Protein AF-A0A4Q9LBV0-F1 (afdb_monomer)

Structure (mmCIF, N/CA/C/O backbone):
data_AF-A0A4Q9LBV0-F1
#
_entry.id   AF-A0A4Q9LBV0-F1
#
loop_
_atom_site.group_PDB
_atom_site.id
_atom_site.type_symbol
_atom_site.label_atom_id
_atom_site.label_alt_id
_atom_site.label_comp_id
_atom_site.label_asym_id
_atom_site.label_entity_id
_atom_site.label_seq_id
_atom_site.pdbx_PDB_ins_code
_atom_site.Cartn_x
_atom_site.Cartn_y
_atom_site.Cartn_z
_atom_site.occupancy
_atom_site.B_iso_or_equiv
_atom_site.auth_seq_id
_atom_site.auth_comp_id
_atom_site.auth_asym_id
_atom_site.auth_atom_id
_atom_site.pdbx_PDB_model_num
ATOM 1 N N . MET A 1 1 ? 23.386 -6.071 -17.283 1.00 61.50 1 MET A N 1
ATOM 2 C CA . MET A 1 1 ? 22.450 -6.163 -16.143 1.00 61.50 1 MET A CA 1
ATOM 3 C C . MET A 1 1 ? 22.284 -7.629 -15.806 1.00 61.50 1 MET A C 1
ATOM 5 O O . MET A 1 1 ? 22.097 -8.399 -16.739 1.00 61.50 1 MET A O 1
ATOM 9 N N . GLU A 1 2 ? 22.353 -8.012 -14.534 1.00 64.06 2 GLU A N 1
ATOM 10 C CA . GLU A 1 2 ? 21.893 -9.342 -14.109 1.00 64.06 2 GLU A CA 1
ATOM 11 C C . GLU A 1 2 ? 20.394 -9.467 -14.419 1.00 64.06 2 GLU A C 1
ATOM 13 O O . GLU A 1 2 ? 19.628 -8.542 -14.127 1.00 64.06 2 GLU A O 1
ATOM 18 N N . LYS A 1 3 ? 19.968 -10.567 -15.051 1.00 73.44 3 LYS A N 1
ATOM 19 C CA . LYS A 1 3 ? 18.541 -10.830 -15.259 1.00 73.44 3 LYS A CA 1
ATOM 20 C C . LYS A 1 3 ? 17.992 -11.458 -13.983 1.00 73.44 3 LYS A C 1
ATOM 22 O O . LYS A 1 3 ? 18.541 -12.428 -13.483 1.00 73.44 3 LYS A O 1
ATOM 27 N N . ILE A 1 4 ? 16.877 -10.932 -13.486 1.00 73.75 4 ILE A N 1
ATOM 28 C CA . ILE A 1 4 ? 16.191 -11.452 -12.288 1.00 73.75 4 ILE A CA 1
ATOM 29 C C . ILE A 1 4 ? 15.820 -12.932 -12.432 1.00 73.75 4 ILE A C 1
ATOM 31 O O . ILE A 1 4 ? 15.820 -13.657 -11.447 1.00 73.75 4 ILE A O 1
ATOM 35 N N . ASN A 1 5 ? 15.554 -13.387 -13.657 1.00 71.19 5 ASN A N 1
ATOM 36 C CA . ASN A 1 5 ? 15.220 -14.783 -13.941 1.00 71.19 5 ASN A CA 1
ATOM 37 C C . ASN A 1 5 ? 16.404 -15.745 -13.764 1.00 71.19 5 ASN A C 1
ATOM 39 O O . ASN A 1 5 ? 16.176 -16.945 -13.669 1.00 71.19 5 ASN A O 1
ATOM 43 N N . ASP A 1 6 ? 17.633 -15.227 -13.709 1.00 80.81 6 ASP A N 1
ATOM 44 C CA . ASP A 1 6 ? 18.848 -16.023 -13.519 1.00 80.81 6 ASP A CA 1
ATOM 45 C C . ASP A 1 6 ? 19.240 -16.099 -12.023 1.00 80.81 6 ASP A C 1
ATOM 47 O O . ASP A 1 6 ? 20.262 -16.689 -11.681 1.00 80.81 6 ASP A O 1
ATOM 51 N N . MET A 1 7 ? 18.451 -15.486 -11.125 1.00 84.12 7 MET A N 1
ATOM 52 C CA . MET A 1 7 ? 18.679 -15.487 -9.677 1.00 84.12 7 MET A CA 1
ATOM 53 C C . MET A 1 7 ? 17.863 -16.585 -8.990 1.00 84.12 7 MET A C 1
ATOM 55 O O . MET A 1 7 ? 16.657 -16.714 -9.208 1.00 84.12 7 MET A O 1
ATOM 59 N N . GLU A 1 8 ? 18.510 -17.338 -8.104 1.00 86.00 8 GLU A N 1
ATOM 60 C CA . GLU A 1 8 ? 17.828 -18.263 -7.202 1.00 86.00 8 GLU A CA 1
ATOM 61 C C . GLU A 1 8 ? 17.251 -17.498 -6.007 1.00 86.00 8 GLU A C 1
ATOM 63 O O . GLU A 1 8 ? 17.938 -16.702 -5.366 1.00 86.00 8 GLU A O 1
ATOM 68 N N . PHE A 1 9 ? 15.977 -17.743 -5.707 1.00 89.38 9 PHE A N 1
ATOM 69 C CA . PHE A 1 9 ? 15.275 -17.134 -4.581 1.00 89.38 9 PHE A CA 1
ATOM 70 C C . PHE A 1 9 ? 14.686 -18.221 -3.697 1.00 89.38 9 PHE A C 1
ATOM 72 O O . PHE A 1 9 ? 14.060 -19.158 -4.192 1.00 89.38 9 PHE 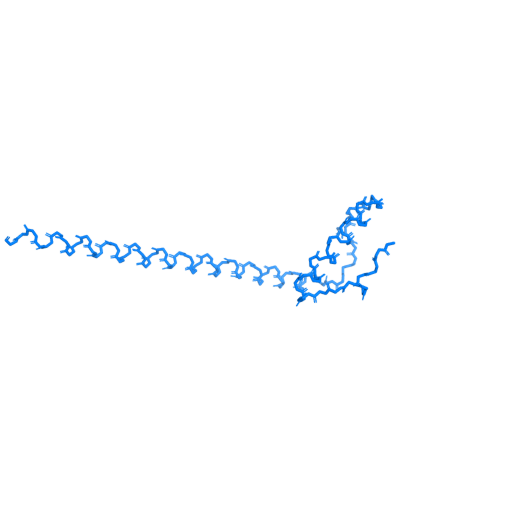A O 1
ATOM 79 N N . ASN A 1 10 ? 14.816 -18.059 -2.382 1.00 88.75 10 ASN A N 1
ATOM 80 C CA . ASN A 1 10 ? 14.279 -19.025 -1.428 1.00 88.75 10 ASN A CA 1
ATOM 81 C C . ASN A 1 10 ? 12.772 -18.840 -1.210 1.00 88.75 10 ASN A C 1
ATOM 83 O O . ASN A 1 10 ? 12.086 -19.762 -0.773 1.00 88.75 10 ASN A O 1
ATOM 87 N N . ASN A 1 11 ? 12.251 -17.634 -1.462 1.00 92.38 11 ASN A N 1
ATOM 88 C CA . ASN A 1 11 ? 10.830 -17.316 -1.353 1.00 92.38 11 ASN A CA 1
ATOM 89 C C . ASN A 1 11 ? 10.438 -16.076 -2.179 1.00 92.38 11 ASN A C 1
ATOM 91 O O . ASN A 1 11 ? 11.280 -15.300 -2.638 1.00 92.38 11 ASN A O 1
ATOM 95 N N . ASP A 1 12 ? 9.127 -15.871 -2.323 1.00 91.50 12 ASP A N 1
ATOM 96 C CA . ASP A 1 12 ? 8.565 -14.752 -3.084 1.00 91.50 12 ASP A CA 1
ATOM 97 C C . ASP A 1 12 ? 8.907 -13.377 -2.490 1.00 91.50 12 ASP A C 1
ATOM 99 O O . ASP A 1 12 ? 9.051 -12.416 -3.242 1.00 91.50 12 ASP A O 1
ATOM 103 N N . LEU A 1 13 ? 9.085 -13.276 -1.167 1.00 93.56 13 LEU A N 1
ATOM 104 C CA . LEU A 1 13 ? 9.456 -12.024 -0.498 1.00 93.56 13 LEU A CA 1
ATOM 105 C C . LEU A 1 13 ? 10.890 -11.604 -0.855 1.00 93.56 13 LEU A C 1
ATOM 107 O O . LEU A 1 13 ? 11.151 -10.430 -1.107 1.00 93.56 13 LEU A O 1
ATOM 111 N N . GLU A 1 14 ? 11.820 -12.555 -0.905 1.00 90.88 14 GLU A N 1
ATOM 112 C CA . GLU A 1 14 ? 13.202 -12.334 -1.328 1.00 90.88 14 GLU A CA 1
ATOM 113 C C . GLU A 1 14 ? 13.250 -11.885 -2.792 1.00 90.88 14 GLU A C 1
ATOM 115 O O . GLU A 1 14 ? 13.890 -10.878 -3.111 1.00 90.88 14 GLU A O 1
ATOM 120 N N . ARG A 1 15 ? 12.474 -12.553 -3.656 1.00 91.31 15 ARG A N 1
ATOM 121 C CA . ARG A 1 15 ? 12.312 -12.163 -5.062 1.00 91.31 15 ARG A CA 1
ATOM 122 C C . ARG A 1 15 ? 11.740 -10.753 -5.203 1.00 91.31 15 ARG A C 1
ATOM 124 O O . ARG A 1 15 ? 12.266 -9.954 -5.976 1.00 91.31 15 ARG A O 1
ATOM 131 N N . GLU A 1 16 ? 10.688 -10.420 -4.456 1.00 93.38 16 GLU A N 1
ATOM 132 C CA . GLU A 1 16 ? 10.055 -9.097 -4.497 1.00 93.38 16 GLU A CA 1
ATOM 133 C C . GLU A 1 16 ? 11.013 -7.995 -4.020 1.00 93.38 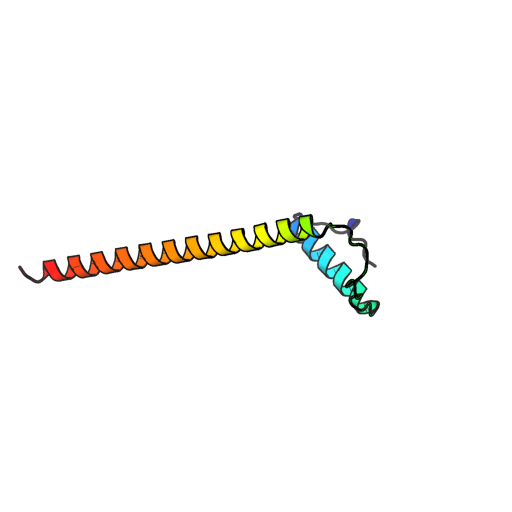16 GLU A C 1
ATOM 135 O O . GLU A 1 16 ? 11.126 -6.943 -4.656 1.00 93.38 16 GLU A O 1
ATOM 140 N N . ASN A 1 17 ? 11.741 -8.237 -2.930 1.00 92.06 17 ASN A N 1
ATOM 141 C CA . ASN A 1 17 ? 12.721 -7.289 -2.406 1.00 92.06 17 ASN A CA 1
ATOM 142 C C . ASN A 1 17 ? 13.855 -7.050 -3.405 1.00 92.06 17 ASN A C 1
ATOM 144 O O . ASN A 1 17 ? 14.212 -5.896 -3.658 1.00 92.06 17 ASN A O 1
ATOM 148 N N . LYS A 1 18 ? 14.375 -8.116 -4.027 1.00 90.62 18 LYS A N 1
ATOM 149 C CA . LYS A 1 18 ? 15.436 -7.991 -5.028 1.00 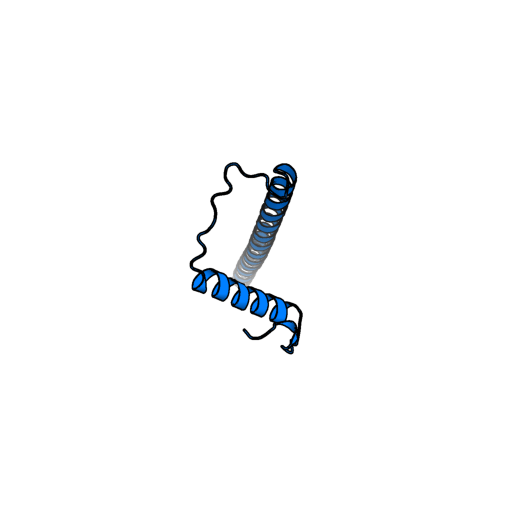90.62 18 LYS A CA 1
ATOM 150 C C . LYS A 1 18 ? 14.957 -7.270 -6.284 1.00 90.62 18 LYS A C 1
ATOM 152 O O . LYS A 1 18 ? 15.658 -6.400 -6.801 1.00 90.62 18 LYS A O 1
ATOM 157 N N . PHE A 1 19 ? 13.736 -7.560 -6.729 1.00 91.12 19 PHE A N 1
ATOM 158 C CA . PHE A 1 19 ? 13.103 -6.847 -7.834 1.00 91.12 19 PHE A CA 1
ATOM 159 C C . PHE A 1 19 ? 12.992 -5.343 -7.543 1.00 91.12 19 PHE A C 1
ATOM 161 O O . PHE A 1 19 ? 13.421 -4.525 -8.359 1.00 91.12 19 PHE A O 1
ATOM 168 N N . LYS A 1 20 ? 12.500 -4.961 -6.355 1.00 91.56 20 LYS A N 1
ATOM 169 C CA . LYS A 1 20 ? 12.409 -3.551 -5.931 1.00 91.56 20 LYS A CA 1
ATOM 170 C C . LYS A 1 20 ? 13.774 -2.864 -5.899 1.00 91.56 20 LYS A C 1
ATOM 172 O O . LYS A 1 20 ? 13.887 -1.720 -6.340 1.00 91.56 20 LYS A O 1
ATOM 177 N N . GLU A 1 21 ? 14.804 -3.548 -5.404 1.00 91.25 21 GLU A N 1
ATOM 178 C CA . GLU A 1 21 ? 16.175 -3.031 -5.364 1.00 91.25 21 GLU A CA 1
ATOM 179 C C . GLU A 1 21 ? 16.700 -2.735 -6.776 1.00 91.25 21 GLU A C 1
ATOM 181 O O . GLU A 1 21 ? 17.167 -1.626 -7.050 1.00 91.25 21 GLU A O 1
ATOM 186 N N . ILE A 1 22 ? 16.567 -3.703 -7.688 1.00 89.50 22 ILE A N 1
ATOM 187 C CA . ILE A 1 22 ? 17.021 -3.578 -9.075 1.00 89.50 22 ILE A CA 1
ATOM 188 C C . ILE A 1 22 ? 16.281 -2.435 -9.771 1.00 89.50 22 ILE A C 1
ATOM 190 O O . ILE A 1 22 ? 16.934 -1.569 -10.352 1.00 89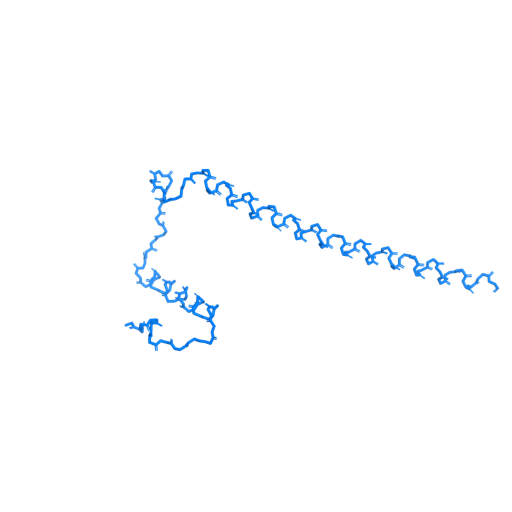.50 22 ILE A O 1
ATOM 194 N N . VAL A 1 23 ? 14.950 -2.371 -9.681 1.00 89.06 23 VAL A N 1
ATOM 195 C CA . VAL A 1 23 ? 14.156 -1.298 -10.307 1.00 89.06 23 VAL A CA 1
ATOM 196 C C . VAL A 1 23 ? 14.535 0.076 -9.746 1.00 89.06 23 VAL A C 1
ATOM 198 O O . VAL A 1 23 ? 14.765 1.010 -10.512 1.00 89.06 23 VAL A O 1
ATOM 201 N N . SER A 1 24 ? 14.677 0.200 -8.423 1.00 89.50 24 SER A N 1
ATOM 202 C CA . SER A 1 24 ? 15.072 1.455 -7.771 1.00 89.50 24 SER A CA 1
ATOM 203 C C . SER A 1 24 ? 16.461 1.924 -8.211 1.00 89.50 24 SER A C 1
ATOM 205 O O . SER A 1 24 ? 16.650 3.100 -8.530 1.00 89.50 24 SER A O 1
ATOM 207 N N . LYS A 1 25 ? 17.434 1.005 -8.300 1.00 89.12 25 LYS A N 1
ATOM 208 C CA . LYS A 1 25 ? 18.777 1.308 -8.810 1.00 89.12 25 LYS A CA 1
ATOM 209 C C . LYS A 1 25 ? 18.721 1.796 -10.257 1.00 89.12 25 LYS A C 1
ATOM 211 O O . LYS A 1 25 ? 19.370 2.791 -10.563 1.00 89.12 25 LYS A O 1
ATOM 216 N N . HIS A 1 26 ? 17.911 1.156 -11.103 1.00 88.19 26 HIS A N 1
ATOM 217 C CA . HIS A 1 26 ? 17.754 1.532 -12.509 1.00 88.19 26 HIS A CA 1
ATOM 218 C C . HIS A 1 26 ? 17.143 2.923 -12.692 1.00 88.19 26 HIS A C 1
ATOM 220 O O . HIS A 1 26 ? 17.691 3.729 -13.443 1.00 88.19 26 HIS A O 1
ATOM 226 N N . ILE A 1 27 ? 16.066 3.232 -11.963 1.00 89.00 27 ILE A N 1
ATOM 227 C CA . ILE A 1 27 ? 15.438 4.565 -11.954 1.00 89.00 27 ILE A CA 1
ATOM 228 C C . ILE A 1 27 ? 16.467 5.640 -11.584 1.00 89.00 27 ILE A C 1
ATOM 230 O O . ILE A 1 27 ? 16.564 6.656 -12.271 1.00 89.00 27 ILE A O 1
ATOM 234 N N . LYS A 1 28 ? 17.281 5.390 -10.546 1.00 87.62 28 LYS A N 1
ATOM 235 C CA . LYS A 1 28 ? 18.342 6.312 -10.109 1.00 87.62 28 LYS A CA 1
ATOM 236 C C . LYS A 1 28 ? 19.444 6.477 -11.150 1.00 87.62 28 LYS A C 1
ATOM 238 O O . LYS A 1 28 ? 19.820 7.602 -11.442 1.00 87.62 28 LYS A O 1
ATOM 243 N N . THR A 1 29 ? 19.957 5.388 -11.728 1.00 87.88 29 THR A N 1
ATOM 244 C CA . THR A 1 29 ? 21.000 5.477 -12.768 1.00 87.88 29 THR A CA 1
ATOM 245 C C . THR A 1 29 ? 20.532 6.219 -14.013 1.00 87.88 29 THR A C 1
ATOM 247 O O . THR A 1 29 ? 21.341 6.864 -14.667 1.00 87.88 29 THR A O 1
ATOM 250 N N . LEU A 1 30 ? 19.240 6.141 -14.335 1.00 89.00 30 LEU A N 1
ATOM 251 C CA . LEU A 1 30 ? 18.651 6.849 -15.468 1.00 89.00 30 LEU A CA 1
ATOM 252 C C . LEU A 1 30 ? 18.236 8.291 -15.128 1.00 89.00 30 LEU A C 1
ATOM 254 O O . LEU A 1 30 ? 17.749 8.982 -16.017 1.00 89.00 30 LEU A O 1
ATOM 258 N N . ASN A 1 31 ? 18.408 8.745 -13.876 1.00 84.25 31 ASN A N 1
ATOM 259 C CA . ASN A 1 31 ? 17.930 10.046 -13.391 1.00 84.25 31 ASN A CA 1
ATOM 260 C C . ASN A 1 31 ? 16.466 10.326 -13.779 1.00 84.25 31 ASN A C 1
ATOM 262 O O . ASN A 1 31 ? 16.091 11.450 -14.107 1.00 84.25 31 ASN A O 1
ATOM 266 N N . LEU A 1 32 ? 15.624 9.289 -13.753 1.00 83.06 32 LEU A N 1
ATOM 267 C CA . LEU A 1 32 ? 14.205 9.457 -14.039 1.00 83.06 32 LEU A CA 1
ATOM 268 C C . LEU A 1 32 ? 13.553 10.166 -12.853 1.00 83.06 32 LEU A C 1
ATOM 270 O O . LEU A 1 32 ? 13.458 9.613 -11.754 1.00 83.06 32 LEU A O 1
ATOM 274 N N . GLU A 1 33 ? 13.107 11.396 -13.078 1.00 79.62 33 GLU A N 1
ATOM 275 C CA . GLU A 1 33 ? 12.308 12.126 -12.104 1.00 79.62 33 GLU A CA 1
ATOM 276 C C . GLU A 1 33 ? 10.945 11.462 -11.923 1.00 79.62 33 GLU A C 1
ATOM 278 O O . GLU A 1 33 ? 10.440 10.780 -12.817 1.00 79.62 33 GLU A O 1
ATOM 283 N N . LYS A 1 34 ? 10.324 11.677 -10.759 1.00 75.00 34 LYS A N 1
ATOM 284 C CA . LYS A 1 34 ? 8.942 11.255 -10.542 1.00 75.00 34 LYS A CA 1
ATOM 285 C C . LYS A 1 34 ? 8.050 12.094 -11.468 1.00 75.00 34 LYS A C 1
ATOM 287 O O . LYS A 1 34 ? 7.932 13.296 -11.242 1.00 75.00 34 LYS A O 1
ATOM 292 N N . PRO A 1 35 ? 7.407 11.501 -12.483 1.00 72.94 35 PRO A N 1
ATOM 293 C CA . PRO A 1 35 ? 6.535 12.263 -13.368 1.00 72.94 35 PRO A CA 1
ATOM 294 C C . PRO A 1 35 ? 5.353 12.865 -12.596 1.00 72.94 35 PRO A C 1
ATOM 296 O O . PRO A 1 35 ? 4.772 12.222 -11.716 1.00 72.94 35 PRO A O 1
ATOM 299 N N . ASN A 1 36 ? 4.989 14.103 -12.943 1.00 79.12 36 ASN A N 1
ATOM 300 C CA . ASN A 1 36 ? 3.755 14.716 -12.466 1.00 79.12 36 ASN A CA 1
ATOM 301 C C . ASN A 1 36 ? 2.562 14.089 -13.213 1.00 79.12 36 ASN A C 1
ATOM 303 O O . ASN A 1 36 ? 2.497 14.115 -14.448 1.00 79.12 36 ASN A O 1
ATOM 307 N N . TYR A 1 37 ? 1.643 13.503 -12.448 1.00 73.31 37 TYR A N 1
ATOM 308 C CA . TYR A 1 37 ? 0.442 12.831 -12.944 1.00 73.31 37 TYR A CA 1
ATOM 309 C C . TYR A 1 37 ? -0.851 13.591 -12.628 1.00 73.31 37 TYR A C 1
ATOM 311 O O . TYR A 1 37 ? -1.918 13.047 -12.884 1.00 73.31 37 TYR A O 1
ATOM 319 N N . GLU A 1 38 ? -0.786 14.822 -12.102 1.00 71.12 38 GLU A N 1
ATOM 320 C CA . GLU A 1 38 ? -1.958 15.580 -11.618 1.00 71.12 38 GLU A CA 1
ATOM 321 C C . GLU A 1 38 ? -3.125 15.658 -12.613 1.00 71.12 38 GLU A C 1
ATOM 323 O O . GLU A 1 38 ? -4.265 15.783 -12.181 1.00 71.12 38 GLU A O 1
ATOM 328 N N . ASN A 1 39 ? -2.869 15.527 -13.920 1.00 66.50 39 ASN A N 1
ATOM 329 C CA . ASN A 1 39 ? -3.894 15.589 -14.967 1.00 66.50 39 ASN A CA 1
ATOM 330 C C . ASN A 1 39 ? -3.771 14.477 -16.026 1.00 66.50 39 ASN A C 1
ATOM 332 O O . ASN A 1 39 ? -4.187 14.665 -17.168 1.00 66.50 39 ASN A O 1
ATOM 336 N N . LYS A 1 40 ? -3.148 13.339 -15.693 1.00 73.00 40 LYS A N 1
ATOM 337 C CA . LYS A 1 40 ? -3.026 12.201 -16.619 1.00 73.00 40 LYS A CA 1
ATOM 338 C C . LYS A 1 40 ? -4.043 11.122 -16.275 1.00 73.00 40 LYS A C 1
ATOM 340 O O . LYS A 1 40 ? -4.335 10.893 -15.106 1.00 73.00 40 LYS A O 1
ATOM 345 N N . GLU A 1 41 ? -4.555 10.454 -17.303 1.00 76.75 41 GLU A N 1
ATOM 346 C CA . GLU A 1 41 ? -5.386 9.270 -17.123 1.00 76.75 41 GLU A CA 1
ATOM 347 C C . GLU A 1 41 ? -4.567 8.195 -16.400 1.00 76.75 41 GLU A C 1
ATOM 349 O O . GLU A 1 41 ? -3.463 7.831 -16.815 1.00 76.75 41 GLU A O 1
ATOM 354 N N . MET A 1 42 ? -5.082 7.767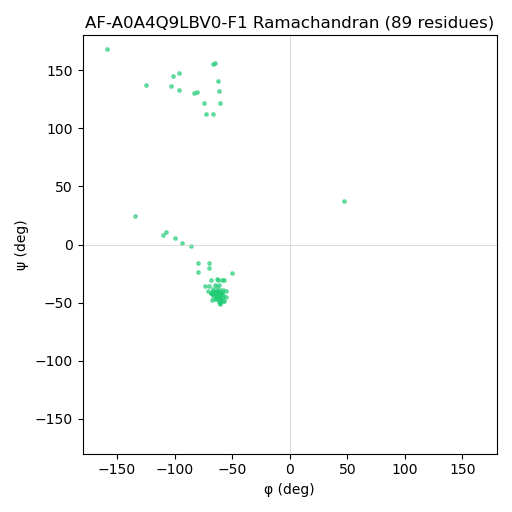 -15.253 1.00 80.25 42 MET A N 1
ATOM 355 C CA . MET A 1 42 ? -4.452 6.772 -14.397 1.00 80.25 42 MET A CA 1
ATOM 356 C C . MET A 1 42 ? -5.056 5.406 -14.709 1.00 80.25 42 MET A C 1
ATOM 358 O O . MET A 1 42 ? -6.241 5.301 -15.006 1.00 80.25 42 MET A O 1
ATOM 362 N N . PHE A 1 43 ? -4.257 4.346 -14.579 1.00 82.75 43 PHE A N 1
ATOM 363 C CA . PHE A 1 43 ? -4.743 2.970 -14.748 1.00 82.75 43 PHE A CA 1
ATOM 364 C C . PHE A 1 43 ? -5.866 2.600 -13.773 1.00 82.75 43 PHE A C 1
ATOM 366 O O . PHE A 1 43 ? -6.712 1.780 -14.108 1.00 82.75 43 PHE A O 1
ATOM 373 N N . TYR A 1 44 ? -5.857 3.195 -12.579 1.00 85.12 44 TYR A N 1
ATOM 374 C CA . TYR A 1 44 ? -6.915 3.035 -11.589 1.00 85.12 44 TYR A CA 1
ATOM 375 C C . TYR A 1 44 ? -7.802 4.267 -11.580 1.00 85.12 44 TYR A C 1
ATOM 377 O O . TYR A 1 44 ? -7.320 5.404 -11.556 1.00 85.12 44 TYR A O 1
ATOM 385 N N . THR A 1 45 ? -9.104 4.030 -11.527 1.00 88.75 45 THR A N 1
ATOM 386 C CA . THR A 1 45 ? -10.090 5.084 -11.330 1.00 88.75 45 THR A CA 1
ATOM 387 C C . THR A 1 45 ? -9.928 5.717 -9.949 1.00 88.75 45 THR A C 1
ATOM 389 O O . THR A 1 45 ? -9.430 5.108 -8.995 1.00 88.75 45 THR A O 1
ATOM 392 N N . LYS A 1 46 ? -10.400 6.960 -9.813 1.00 87.12 46 LYS A N 1
ATOM 393 C CA . LYS A 1 46 ? -10.429 7.651 -8.519 1.00 87.12 46 LYS A CA 1
ATOM 394 C C . LYS A 1 46 ? -11.182 6.836 -7.462 1.00 87.12 46 LYS A C 1
ATOM 396 O O . LYS A 1 46 ? -10.713 6.720 -6.337 1.00 87.12 46 LYS A O 1
ATOM 401 N N . GLU A 1 47 ? -12.293 6.208 -7.845 1.00 90.81 47 GLU A N 1
ATOM 402 C CA . GLU A 1 47 ? -13.078 5.362 -6.945 1.00 90.81 47 GLU A CA 1
ATOM 403 C C . GLU A 1 47 ? -12.302 4.137 -6.448 1.00 90.81 47 GLU A C 1
ATOM 405 O O . GLU A 1 47 ? -12.387 3.796 -5.269 1.00 90.81 47 GLU A O 1
ATOM 410 N N . GLU A 1 48 ? -11.537 3.466 -7.313 1.00 91.38 48 GLU A N 1
ATOM 411 C CA . GLU A 1 48 ? -10.703 2.325 -6.915 1.00 91.38 48 GLU A CA 1
ATOM 412 C C . GLU A 1 48 ? -9.597 2.748 -5.946 1.00 91.38 48 GLU A C 1
ATOM 414 O O . GLU A 1 48 ? -9.380 2.083 -4.929 1.00 91.38 48 GLU A O 1
ATOM 419 N N . MET A 1 49 ? -8.952 3.888 -6.209 1.00 90.44 49 MET A N 1
ATOM 420 C CA . MET A 1 49 ? -7.944 4.455 -5.310 1.00 90.44 49 MET A CA 1
ATOM 421 C C . MET A 1 49 ? -8.552 4.849 -3.959 1.00 90.44 49 MET A C 1
ATOM 423 O O . MET A 1 49 ? -7.980 4.538 -2.914 1.00 90.44 49 MET A O 1
ATOM 427 N N . ASP A 1 50 ? -9.739 5.455 -3.953 1.00 90.94 50 ASP A N 1
ATOM 428 C CA . ASP A 1 50 ? -10.455 5.817 -2.727 1.00 90.94 50 ASP A CA 1
ATOM 429 C C . ASP A 1 50 ? -10.869 4.571 -1.928 1.00 90.94 50 ASP A C 1
ATOM 431 O O . ASP A 1 50 ? -10.718 4.532 -0.703 1.00 90.94 50 ASP A O 1
ATOM 435 N N . ARG A 1 51 ? -11.329 3.504 -2.596 1.00 94.25 51 ARG A N 1
ATOM 436 C CA . ARG A 1 51 ? -11.609 2.210 -1.946 1.00 94.25 51 ARG A CA 1
ATOM 437 C C . ARG A 1 51 ? -10.354 1.624 -1.311 1.00 94.25 51 ARG A C 1
ATOM 439 O O . ARG A 1 51 ? -10.407 1.207 -0.153 1.00 94.25 51 ARG A O 1
ATOM 446 N N . PHE A 1 52 ? -9.233 1.617 -2.030 1.00 92.94 52 PHE A N 1
ATOM 44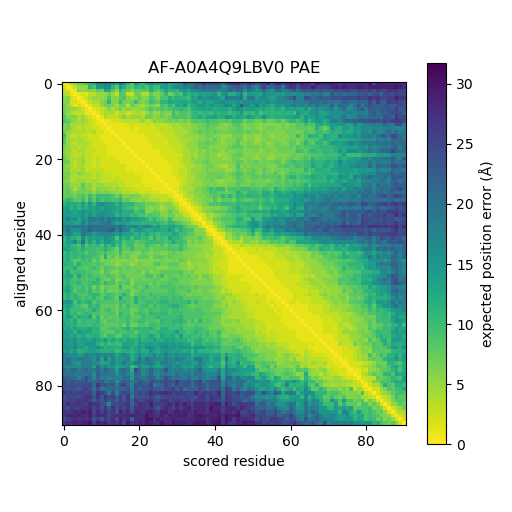7 C CA . PHE A 1 52 ? -7.961 1.124 -1.506 1.00 92.94 52 PHE A CA 1
ATOM 448 C C . PHE A 1 52 ? -7.502 1.931 -0.284 1.00 92.94 52 PHE A C 1
ATOM 450 O O . PHE A 1 52 ? -7.202 1.354 0.762 1.00 92.94 52 PHE A O 1
ATOM 457 N N . ASN A 1 53 ? -7.538 3.263 -0.371 1.00 91.56 53 ASN A N 1
ATOM 458 C CA . ASN A 1 53 ? -7.195 4.153 0.738 1.00 91.56 53 ASN A CA 1
ATOM 459 C C . ASN A 1 53 ? -8.073 3.889 1.967 1.00 91.56 53 ASN A C 1
ATOM 461 O O . ASN A 1 53 ? -7.564 3.775 3.082 1.00 91.56 53 ASN A O 1
ATOM 465 N N . ASN A 1 54 ? -9.378 3.699 1.769 1.00 93.56 54 ASN A N 1
ATOM 466 C CA . ASN A 1 54 ? -10.302 3.362 2.848 1.00 93.56 54 ASN A CA 1
ATOM 467 C C . ASN A 1 54 ? -9.979 2.011 3.504 1.00 93.56 54 ASN A C 1
ATOM 469 O O . ASN A 1 54 ? -10.059 1.893 4.728 1.00 93.56 54 ASN A O 1
ATOM 473 N N . ILE A 1 55 ? -9.591 0.994 2.728 1.00 93.50 55 ILE A N 1
ATOM 474 C CA . ILE A 1 55 ? -9.163 -0.308 3.268 1.00 93.50 55 ILE A CA 1
ATOM 475 C C . ILE A 1 55 ? -7.900 -0.148 4.121 1.00 93.50 55 ILE A C 1
ATOM 477 O O . ILE A 1 55 ? -7.834 -0.680 5.234 1.00 93.50 55 ILE A O 1
ATOM 481 N N . VAL A 1 56 ? -6.911 0.605 3.633 1.00 92.69 56 VAL A N 1
ATOM 482 C CA . VAL A 1 56 ? -5.662 0.871 4.363 1.00 92.69 56 VAL A CA 1
ATOM 483 C C . VAL A 1 56 ? -5.941 1.600 5.679 1.00 92.69 56 VAL A C 1
ATOM 485 O O . VAL A 1 56 ? -5.433 1.190 6.726 1.00 92.69 56 VAL A O 1
ATOM 488 N N . LEU A 1 57 ? -6.782 2.639 5.653 1.00 92.38 57 LEU A N 1
ATOM 489 C CA . LEU A 1 57 ? -7.170 3.397 6.845 1.00 92.38 57 LEU A CA 1
ATOM 490 C C . LEU A 1 57 ? -7.866 2.505 7.881 1.00 92.38 57 LEU A C 1
ATOM 492 O O . LEU A 1 57 ? -7.403 2.433 9.020 1.00 92.38 57 LEU A O 1
ATOM 496 N N . LYS A 1 58 ? -8.888 1.740 7.472 1.00 93.62 58 LYS A N 1
ATOM 497 C CA . LYS A 1 58 ? -9.606 0.805 8.359 1.00 93.62 58 LYS A CA 1
ATOM 498 C C . LYS A 1 58 ? -8.673 -0.229 8.983 1.00 93.62 58 LYS A C 1
ATOM 500 O O . LYS A 1 58 ? -8.697 -0.447 10.190 1.00 93.62 58 LYS A O 1
ATOM 505 N N . THR A 1 59 ? -7.790 -0.821 8.179 1.00 94.06 59 THR A N 1
ATOM 506 C CA . THR A 1 59 ? -6.825 -1.822 8.659 1.00 94.06 59 THR A CA 1
ATOM 507 C C . THR A 1 59 ? -5.894 -1.241 9.729 1.00 94.06 59 THR A C 1
ATOM 509 O O . THR A 1 59 ? -5.560 -1.909 10.712 1.00 94.06 59 THR A O 1
ATOM 512 N N . ASN A 1 60 ? -5.465 0.011 9.563 1.00 92.81 60 ASN A N 1
ATOM 513 C CA . ASN A 1 60 ? -4.611 0.691 10.534 1.00 92.81 60 ASN A CA 1
ATOM 514 C C . ASN A 1 60 ? -5.365 1.045 11.821 1.00 92.81 60 ASN A C 1
ATOM 516 O O . ASN A 1 60 ? -4.817 0.881 12.914 1.00 92.81 60 ASN A O 1
ATOM 520 N N . GLU A 1 61 ? -6.615 1.488 11.714 1.00 94.12 61 GLU A N 1
ATOM 521 C CA . GLU A 1 61 ? -7.477 1.740 12.871 1.00 94.12 61 GLU A CA 1
ATOM 522 C C . GLU A 1 61 ? -7.718 0.464 13.680 1.00 94.12 61 GLU A C 1
ATOM 524 O O . GLU A 1 61 ? -7.533 0.465 14.896 1.00 94.12 61 GLU A O 1
ATOM 529 N N . GLU A 1 62 ? -8.021 -0.657 13.023 1.00 94.12 62 GLU A N 1
ATOM 530 C CA . GLU A 1 62 ? -8.193 -1.948 13.695 1.00 94.12 62 GLU A CA 1
ATOM 531 C C . GLU A 1 62 ? -6.946 -2.383 14.471 1.00 94.12 62 GLU A C 1
ATOM 533 O O . GLU A 1 62 ? -7.050 -2.893 15.591 1.00 94.12 62 GLU A O 1
ATOM 538 N N . LYS A 1 63 ? -5.751 -2.182 13.899 1.00 94.25 63 LYS A N 1
ATOM 539 C CA . LYS A 1 63 ? -4.487 -2.479 14.589 1.00 94.25 63 LYS A CA 1
ATOM 540 C C . LYS A 1 63 ? -4.340 -1.636 15.856 1.00 94.25 63 LYS A C 1
ATOM 542 O O . LYS A 1 63 ? -4.031 -2.200 16.906 1.00 94.25 63 LYS A O 1
ATOM 547 N N . LYS A 1 64 ? -4.642 -0.333 15.785 1.00 93.56 64 LYS A N 1
ATOM 548 C CA . LYS A 1 64 ? -4.620 0.569 16.950 1.00 93.56 64 LYS A CA 1
ATOM 549 C C . LYS A 1 64 ? -5.622 0.138 18.021 1.00 93.56 64 LYS A C 1
ATOM 551 O O . LYS A 1 64 ? -5.264 0.058 19.191 1.00 93.56 64 LYS A O 1
ATOM 556 N N . GLN A 1 65 ? -6.849 -0.216 17.638 1.00 90.88 65 GLN A N 1
ATOM 557 C CA . GLN A 1 65 ? -7.868 -0.673 18.591 1.00 90.88 65 GLN A CA 1
ATOM 558 C C . GLN A 1 65 ? -7.457 -1.972 19.297 1.00 90.88 65 GLN A C 1
ATOM 560 O O . GLN A 1 65 ? -7.616 -2.106 20.511 1.00 90.88 65 GLN A O 1
ATOM 565 N N . LYS A 1 66 ? -6.860 -2.924 18.565 1.00 93.75 66 LYS A N 1
ATOM 566 C CA . LYS A 1 66 ? -6.326 -4.164 19.155 1.00 93.75 66 LYS A CA 1
ATOM 567 C C . LYS A 1 66 ? -5.186 -3.885 20.136 1.00 93.75 66 LYS A C 1
ATOM 569 O O . LYS A 1 66 ? -5.085 -4.573 21.150 1.00 93.75 66 LYS A O 1
ATOM 574 N N . GLU A 1 67 ? -4.341 -2.897 19.858 1.00 92.62 67 GLU A N 1
ATOM 575 C CA . GLU A 1 67 ? -3.266 -2.471 20.756 1.00 92.62 67 GLU A CA 1
ATOM 576 C C . GLU A 1 67 ? -3.808 -1.819 22.038 1.00 92.62 67 GLU A C 1
ATOM 578 O O . GLU A 1 67 ? -3.442 -2.240 23.136 1.00 92.62 67 GLU A O 1
ATOM 583 N N . ILE A 1 68 ? -4.759 -0.885 21.915 1.00 89.50 68 ILE A N 1
ATOM 584 C CA . ILE A 1 68 ? -5.436 -0.249 23.058 1.00 89.50 68 ILE A CA 1
ATOM 585 C C . ILE A 1 68 ? -6.103 -1.312 23.939 1.00 89.50 68 ILE A C 1
ATOM 587 O O . ILE A 1 68 ? -5.861 -1.367 25.144 1.00 89.50 68 ILE A O 1
ATOM 591 N N . ALA A 1 69 ? -6.857 -2.236 23.337 1.00 91.56 69 ALA A N 1
ATOM 592 C CA . ALA A 1 69 ? -7.535 -3.302 24.069 1.00 91.56 69 ALA A CA 1
ATOM 593 C C . ALA A 1 69 ? -6.561 -4.237 24.812 1.00 91.56 69 ALA A C 1
ATOM 595 O O . ALA A 1 69 ? -6.880 -4.730 25.899 1.00 91.56 69 ALA A O 1
ATOM 596 N N . ARG A 1 70 ? -5.369 -4.500 24.253 1.00 90.56 70 ARG A N 1
ATOM 597 C CA . ARG A 1 70 ? -4.312 -5.262 24.943 1.00 90.56 70 ARG A CA 1
A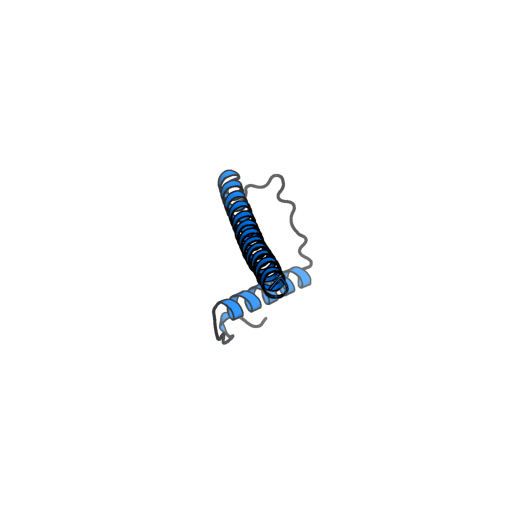TOM 598 C C . ARG A 1 70 ? -3.776 -4.489 26.151 1.00 90.56 70 ARG A C 1
ATOM 600 O O . ARG A 1 70 ? -3.639 -5.074 27.226 1.00 90.56 70 ARG A O 1
ATOM 607 N N . ASN A 1 71 ? -3.528 -3.191 25.998 1.00 89.12 71 ASN A N 1
ATOM 608 C CA . ASN A 1 71 ? -3.018 -2.338 27.072 1.00 89.12 71 ASN A CA 1
ATOM 609 C C . ASN A 1 71 ? -4.034 -2.182 28.214 1.00 89.12 71 ASN A C 1
ATOM 611 O O . ASN A 1 71 ? -3.674 -2.346 29.383 1.00 89.12 71 ASN A O 1
ATOM 615 N N . ASP A 1 72 ? -5.316 -2.004 27.890 1.00 90.12 72 ASP A N 1
ATOM 616 C CA . ASP A 1 72 ? -6.403 -1.923 28.871 1.00 90.12 72 ASP A CA 1
ATOM 617 C C . ASP A 1 72 ? -6.565 -3.217 29.676 1.00 90.12 72 ASP A C 1
ATOM 619 O O . ASP A 1 72 ? -6.751 -3.182 30.899 1.00 90.12 72 ASP A O 1
ATOM 623 N N . LYS A 1 73 ? -6.460 -4.382 29.017 1.00 88.88 73 LYS A N 1
ATOM 624 C CA . LYS A 1 73 ? -6.479 -5.690 29.697 1.00 88.88 73 LYS A CA 1
ATOM 625 C C . LYS A 1 73 ? -5.334 -5.811 30.704 1.00 88.88 73 LYS A C 1
ATOM 627 O O . LYS A 1 73 ? -5.555 -6.265 31.829 1.00 88.88 73 LYS A O 1
ATOM 632 N N . ASN A 1 74 ? -4.133 -5.369 30.334 1.00 83.25 74 ASN A N 1
ATOM 633 C CA . ASN A 1 74 ? -2.964 -5.405 31.212 1.00 83.25 74 ASN A CA 1
ATOM 634 C C . ASN A 1 74 ? -3.105 -4.444 32.402 1.00 83.25 74 ASN A C 1
ATOM 636 O O . ASN A 1 74 ? -2.809 -4.822 33.539 1.00 83.25 74 ASN A O 1
ATOM 640 N N . TYR A 1 75 ? -3.618 -3.232 32.174 1.00 85.19 75 TYR A N 1
ATOM 641 C CA . TYR A 1 75 ? -3.880 -2.266 33.240 1.00 85.19 75 TYR A CA 1
ATOM 642 C C . TYR A 1 75 ? -4.898 -2.799 34.263 1.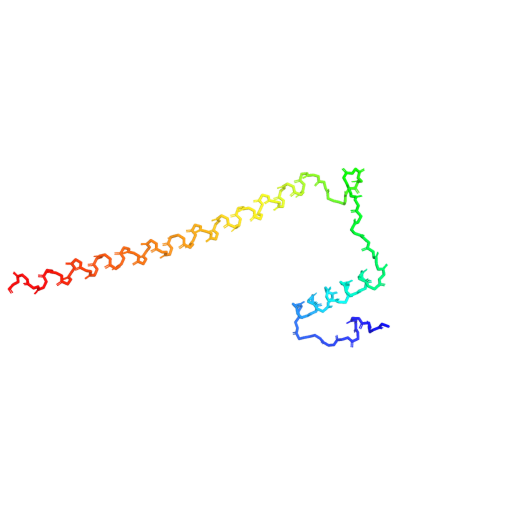00 85.19 75 TYR A C 1
ATOM 644 O O . TYR A 1 75 ? -4.633 -2.775 35.470 1.00 85.19 75 TYR A O 1
ATOM 652 N N . LYS A 1 76 ? -6.029 -3.355 33.801 1.00 82.88 76 LYS A N 1
ATOM 653 C CA . LYS A 1 76 ? -7.062 -3.941 34.678 1.00 82.88 76 LYS A CA 1
ATOM 654 C C . LYS A 1 76 ? -6.511 -5.099 35.518 1.00 82.88 76 LYS A C 1
ATOM 656 O O . LYS A 1 76 ? -6.681 -5.095 36.738 1.00 82.88 76 LYS A O 1
ATOM 661 N N . LYS A 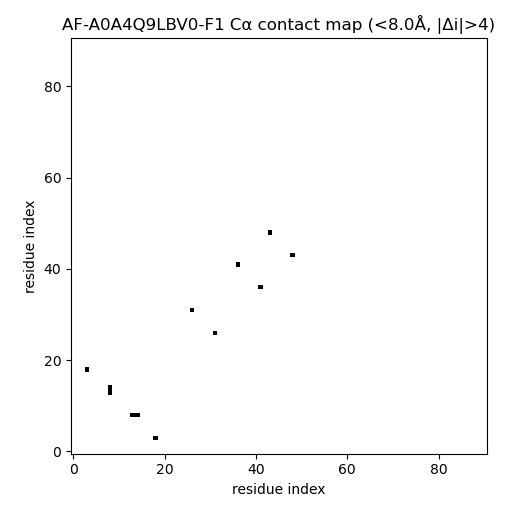1 77 ? -5.755 -6.019 34.898 1.00 83.06 77 LYS A N 1
ATOM 662 C CA . LYS A 1 77 ? -5.098 -7.147 35.589 1.00 83.06 77 LYS A CA 1
ATOM 663 C C . LYS A 1 77 ? -4.148 -6.675 36.700 1.00 83.06 77 LYS A C 1
ATOM 665 O O . LYS A 1 77 ? -4.111 -7.258 37.783 1.00 83.06 77 LYS A O 1
ATOM 670 N N . ASN A 1 78 ? -3.416 -5.584 36.471 1.00 74.69 78 ASN A N 1
ATOM 671 C CA . ASN A 1 78 ? -2.492 -5.021 37.459 1.00 74.69 78 ASN A CA 1
ATOM 672 C C . ASN A 1 78 ? -3.205 -4.302 38.618 1.00 74.69 78 ASN A C 1
ATOM 674 O O . ASN A 1 78 ? -2.752 -4.391 39.763 1.00 74.69 78 ASN A O 1
ATOM 678 N N . LYS A 1 79 ? -4.327 -3.619 38.353 1.00 77.31 79 LYS A N 1
ATOM 679 C CA . LYS A 1 79 ? -5.125 -2.932 39.385 1.00 77.31 79 LYS A CA 1
ATOM 680 C C . LYS A 1 79 ? -5.772 -3.923 40.360 1.00 77.31 79 LYS A C 1
ATOM 682 O O . LYS A 1 79 ? -5.710 -3.715 41.573 1.00 77.31 79 LYS A O 1
ATOM 687 N N . GLU A 1 80 ? -6.313 -5.033 39.858 1.00 70.00 80 GLU A N 1
ATOM 688 C CA . GLU A 1 80 ? -6.888 -6.093 40.700 1.00 70.00 80 GLU A CA 1
ATOM 689 C C . GLU A 1 80 ? -5.843 -6.762 41.602 1.00 70.00 80 GLU A C 1
ATOM 691 O O . GLU A 1 80 ? -6.096 -6.995 42.787 1.00 70.00 80 GLU A O 1
ATOM 696 N N . ASN A 1 81 ? -4.637 -7.014 41.084 1.00 70.50 81 ASN A N 1
ATOM 697 C CA . ASN A 1 81 ? -3.557 -7.622 41.865 1.00 70.50 81 ASN A CA 1
ATOM 698 C C . ASN A 1 81 ? -3.078 -6.729 43.023 1.00 70.50 81 ASN A C 1
ATOM 700 O O . ASN A 1 81 ? -2.758 -7.244 44.095 1.00 70.50 81 ASN A O 1
ATOM 704 N N . LYS A 1 82 ? -3.066 -5.398 42.854 1.00 66.81 82 LYS A N 1
ATOM 705 C CA . LYS A 1 82 ? -2.754 -4.460 43.951 1.00 66.81 82 LYS A CA 1
ATOM 706 C C . LYS A 1 82 ? -3.845 -4.449 45.026 1.00 66.81 82 LYS A C 1
ATOM 708 O O . LYS A 1 82 ? -3.528 -4.491 46.211 1.00 66.81 82 LYS A O 1
ATOM 713 N N . SER A 1 83 ? -5.119 -4.471 44.625 1.00 63.69 83 SER A N 1
ATOM 714 C CA . SER A 1 83 ? -6.250 -4.528 45.565 1.00 63.69 83 SER A CA 1
ATOM 715 C C . SER A 1 83 ? -6.240 -5.810 46.413 1.00 63.69 83 SER A C 1
ATOM 717 O O . SER A 1 83 ? -6.469 -5.756 47.621 1.00 63.69 83 SER A O 1
ATOM 719 N N . LYS A 1 84 ? -5.892 -6.960 45.814 1.00 65.00 84 LYS A N 1
ATOM 720 C CA . LYS A 1 84 ? -5.789 -8.246 46.529 1.00 65.00 84 LYS A CA 1
ATOM 721 C C . LYS A 1 84 ? -4.597 -8.310 47.491 1.00 65.00 84 LYS A C 1
ATOM 723 O O . LYS A 1 84 ? -4.734 -8.890 48.564 1.00 65.00 84 LYS A O 1
ATOM 728 N N . LYS A 1 85 ? -3.455 -7.693 47.154 1.00 63.12 85 LYS A N 1
ATOM 729 C CA . LYS A 1 85 ? -2.294 -7.625 48.062 1.00 63.12 85 LYS A CA 1
ATOM 730 C C . LYS A 1 85 ? -2.580 -6.782 49.308 1.00 63.12 85 LYS A C 1
ATOM 732 O O . LYS A 1 85 ? -2.196 -7.202 50.391 1.00 63.12 85 LYS A O 1
ATOM 737 N N . ASN A 1 86 ? -3.322 -5.677 49.187 1.00 58.84 86 ASN A N 1
ATOM 738 C CA . ASN A 1 86 ? -3.666 -4.841 50.346 1.00 58.84 86 ASN A CA 1
ATOM 739 C C . ASN A 1 86 ? -4.635 -5.510 51.332 1.00 58.84 86 ASN A C 1
ATOM 741 O O . ASN A 1 86 ? -4.543 -5.257 52.525 1.00 58.84 86 ASN A O 1
ATOM 745 N N . LYS A 1 87 ? -5.534 -6.393 50.874 1.00 59.62 87 LYS A N 1
ATOM 746 C CA . LYS A 1 87 ? -6.464 -7.100 51.776 1.00 59.62 87 LYS A CA 1
ATOM 747 C C . LYS A 1 87 ? -5.787 -8.143 52.672 1.00 59.62 87 LYS A C 1
ATOM 749 O O . LYS A 1 87 ? -6.361 -8.511 53.687 1.00 59.62 87 LYS A O 1
ATOM 754 N N . LYS A 1 88 ? -4.587 -8.615 52.315 1.00 61.44 88 LYS A N 1
ATOM 755 C CA . LYS A 1 88 ? -3.866 -9.652 53.072 1.00 61.44 88 LYS A CA 1
ATOM 756 C C . LYS A 1 88 ? -3.138 -9.111 54.313 1.00 61.44 88 LYS A C 1
ATOM 758 O O . LYS A 1 88 ? -2.771 -9.899 55.169 1.00 61.44 88 LYS A O 1
ATOM 763 N N . TYR A 1 89 ? -2.941 -7.794 54.407 1.00 60.62 89 TYR A N 1
ATOM 764 C CA . TYR A 1 89 ? -2.237 -7.134 55.518 1.00 60.62 89 TYR A CA 1
ATOM 765 C C . TYR A 1 89 ? -3.175 -6.515 56.569 1.00 60.62 89 TYR A C 1
ATOM 767 O O . TYR A 1 89 ? -2.706 -5.817 57.458 1.00 60.62 89 TYR A O 1
ATOM 775 N N . VAL A 1 90 ? -4.490 -6.724 56.447 1.00 53.56 90 VAL A N 1
ATOM 776 C CA . VAL A 1 90 ? -5.507 -6.168 57.364 1.00 53.56 90 VAL A CA 1
ATOM 777 C C . VAL A 1 90 ? -6.112 -7.262 58.269 1.00 53.56 90 VAL A C 1
ATOM 779 O O . VAL A 1 90 ? -7.104 -7.021 58.946 1.00 53.56 90 VAL A O 1
ATOM 782 N N . GLN A 1 91 ? -5.524 -8.465 58.291 1.00 54.72 91 GLN A N 1
ATOM 783 C CA . GLN A 1 91 ? -5.806 -9.490 59.306 1.00 54.72 91 GLN A CA 1
ATOM 784 C C . GLN A 1 91 ? -4.752 -9.456 60.403 1.00 54.72 91 GLN A C 1
ATOM 786 O O . GLN A 1 91 ? -3.560 -9.333 60.041 1.00 54.72 91 GLN A O 1
#

Solvent-accessible surface area (backbone atoms only — not comparable to full-atom values): 5614 Å² total; per-residue (Å²): 130,88,56,74,88,80,55,91,62,97,44,71,66,57,45,50,52,49,51,52,52,53,53,51,52,48,40,58,76,67,67,61,71,85,77,88,56,95,88,54,93,57,99,63,53,72,68,57,51,51,50,51,51,50,52,54,52,51,56,52,51,52,52,50,52,54,50,52,54,51,51,52,53,53,51,53,56,52,54,53,53,54,57,57,57,58,62,69,73,75,114

Foldseek 3Di:
DDDLVVDDDPDPVRSVVVVVVVVVVVCVVVVPDDDDCVPPDDPDDPVRVVVVVVVVVVVVVVVVVVVVVVVVVVVVVVVVVVVVVVVVPPD

Radius of gyration: 26.0 Å; Cα contacts (8 Å, |Δi|>4): 6; chains: 1; bounding box: 36×35×76 Å

Secondary structure (DSSP, 8-state):
---GGGS--SSHHHHHHHHHHHHHHHHHHTT------TTSPPSS-HHHHHHHHHHHHHHHHHHHHHHHHHHHHHHHHHHHHHHHHHHTT--

Organism: NCBI:txid148818

Mean predicted aligned error: 11.3 Å

Sequence (91 aa):
MEKINDMEFNNDLERENKFKEIVSKHIKTLNLEKPNYENKEMFYTKEEMDRFNNIVLKTNEEKKQKEIARNDKNYKKNKENKSKKNKKYVQ

pLDDT: mean 83.1, std 11.08, range [53.56, 94.25]